Protein AF-A0A2U1QS73-F1 (afdb_monomer_lite)

Secondary structure (DSSP, 8-state):
-HHHHHHHHHHHHHHHHHTT-GGGGGGHHHHHHHHHHHHHHH-TTGGGGGGG--HHHHHHHHHHHHHHHHHHTTHHHHS-HHHHHHHHHHHHHHHHHHHIIIIIHHHHHHHHHHHHHHS---

Structure (mmCIF, N/CA/C/O backbone):
data_AF-A0A2U1QS73-F1
#
_entry.id   AF-A0A2U1QS73-F1
#
loop_
_atom_site.group_PDB
_atom_site.id
_atom_site.type_symbol
_atom_site.label_atom_id
_atom_site.label_alt_id
_atom_site.label_comp_id
_atom_site.label_asym_id
_atom_site.label_entity_id
_atom_site.label_seq_id
_atom_site.pdbx_PDB_ins_code
_atom_site.Cartn_x
_atom_site.Cartn_y
_atom_site.Cartn_z
_atom_site.occupancy
_atom_site.B_iso_or_equiv
_atom_site.auth_seq_id
_atom_site.auth_comp_id
_atom_site.auth_asym_id
_atom_site.auth_atom_id
_atom_site.pdbx_PDB_model_num
ATOM 1 N N . LEU A 1 1 ? 7.807 29.373 2.451 1.00 61.00 1 LEU A N 1
ATOM 2 C CA . LEU A 1 1 ? 9.247 29.520 2.128 1.00 61.00 1 LEU A CA 1
ATOM 3 C C . LEU A 1 1 ? 10.080 28.282 2.486 1.00 61.00 1 LEU A C 1
ATOM 5 O O . LEU A 1 1 ? 10.752 27.759 1.610 1.00 61.00 1 LEU A O 1
ATOM 9 N N . HIS A 1 2 ? 10.031 27.779 3.730 1.00 81.38 2 HIS A N 1
ATOM 10 C CA . HIS A 1 2 ? 10.887 26.658 4.167 1.00 81.38 2 HIS A CA 1
ATOM 11 C C . HIS A 1 2 ? 10.550 25.308 3.500 1.00 81.38 2 HIS A C 1
ATOM 13 O O . HIS A 1 2 ? 11.447 24.588 3.076 1.00 81.38 2 HIS A O 1
ATOM 19 N N . LYS A 1 3 ? 9.259 24.975 3.349 1.00 82.12 3 LYS A N 1
ATOM 20 C CA . LYS A 1 3 ? 8.816 23.718 2.710 1.00 82.12 3 LYS A CA 1
ATOM 21 C C . LYS A 1 3 ? 9.190 23.652 1.226 1.00 82.12 3 LYS A C 1
ATOM 23 O O . LYS A 1 3 ? 9.626 22.616 0.751 1.00 82.12 3 LYS A O 1
ATOM 28 N N . THR A 1 4 ? 9.079 24.773 0.515 1.00 85.38 4 THR A N 1
ATOM 29 C CA . THR A 1 4 ? 9.433 24.870 -0.907 1.00 85.38 4 THR A CA 1
ATOM 30 C C . THR A 1 4 ? 10.935 24.684 -1.121 1.00 85.38 4 THR A C 1
ATOM 32 O O . THR A 1 4 ? 11.333 23.934 -2.003 1.00 85.38 4 THR A O 1
ATOM 35 N N . LYS A 1 5 ? 11.773 25.294 -0.267 1.00 88.75 5 LYS A N 1
ATOM 36 C CA . LYS A 1 5 ? 13.231 25.086 -0.291 1.00 88.75 5 LYS A CA 1
ATOM 37 C C . LYS A 1 5 ? 13.605 23.624 -0.030 1.00 88.75 5 LYS A C 1
ATOM 39 O O . LYS A 1 5 ? 14.415 23.077 -0.766 1.00 88.75 5 LYS A O 1
ATOM 44 N N . LEU A 1 6 ? 12.982 22.990 0.970 1.00 88.19 6 LEU A N 1
ATOM 45 C CA . LEU A 1 6 ? 13.184 21.564 1.255 1.00 88.19 6 LEU A CA 1
ATOM 46 C C . LEU A 1 6 ? 12.769 20.682 0.075 1.00 88.19 6 LEU A C 1
ATOM 48 O O . LEU A 1 6 ? 13.515 19.789 -0.292 1.00 88.19 6 LEU A O 1
ATOM 52 N N . PHE A 1 7 ? 11.632 20.968 -0.558 1.00 90.69 7 PHE A N 1
ATOM 53 C CA . PHE A 1 7 ? 11.160 20.217 -1.720 1.00 90.69 7 PHE A CA 1
ATOM 54 C C . PHE A 1 7 ? 12.156 20.255 -2.887 1.00 90.69 7 PHE A C 1
ATOM 56 O O . PHE A 1 7 ? 12.540 19.206 -3.400 1.00 90.69 7 PHE A O 1
ATOM 63 N N . PHE A 1 8 ? 12.627 21.447 -3.268 1.00 91.25 8 PHE A N 1
ATOM 64 C CA . PHE A 1 8 ? 13.619 21.590 -4.338 1.00 91.25 8 PHE A CA 1
ATOM 65 C C . PHE A 1 8 ? 14.967 20.952 -3.977 1.00 91.25 8 PHE A C 1
ATOM 67 O O . PHE A 1 8 ? 15.575 20.308 -4.828 1.00 91.25 8 PHE A O 1
ATOM 74 N N . LEU A 1 9 ? 15.408 21.068 -2.720 1.00 90.75 9 LEU A N 1
ATOM 75 C CA . LEU A 1 9 ? 16.617 20.396 -2.236 1.00 90.75 9 LEU A CA 1
ATOM 76 C C . LEU A 1 9 ? 16.489 18.869 -2.331 1.00 90.75 9 LEU A C 1
ATOM 78 O O . LEU A 1 9 ? 17.407 18.205 -2.804 1.00 90.75 9 LEU A O 1
ATOM 82 N N . SER A 1 10 ? 15.348 18.309 -1.926 1.00 88.38 10 SER A N 1
ATOM 83 C CA . SER A 1 10 ? 15.091 16.872 -2.021 1.00 88.38 10 SER A CA 1
ATOM 84 C C . SER A 1 10 ? 15.039 16.385 -3.469 1.00 88.38 10 SER A C 1
ATOM 86 O O . SER A 1 10 ? 15.578 15.322 -3.758 1.00 88.38 10 SER A O 1
ATOM 88 N N . ILE A 1 11 ? 14.464 17.164 -4.394 1.00 90.81 11 ILE A N 1
ATOM 89 C CA . ILE A 1 11 ? 14.496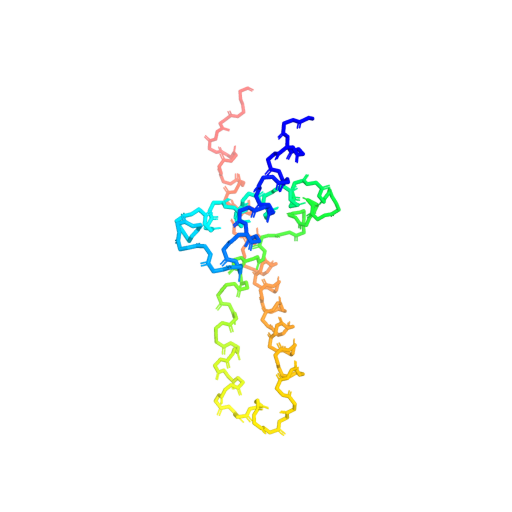 16.848 -5.833 1.00 90.81 11 ILE A CA 1
ATOM 90 C C . ILE A 1 11 ? 15.933 16.844 -6.359 1.00 90.81 11 ILE A C 1
ATOM 92 O O . ILE A 1 11 ? 16.309 15.927 -7.084 1.00 90.81 11 ILE A O 1
ATOM 96 N N . LEU A 1 12 ? 16.743 17.836 -5.980 1.00 89.62 12 LEU A N 1
ATOM 97 C CA . LEU A 1 12 ? 18.137 17.939 -6.412 1.00 89.62 12 LEU A CA 1
ATOM 98 C C . LEU A 1 12 ? 18.964 16.747 -5.913 1.00 89.62 12 LEU A C 1
ATOM 100 O O . LEU A 1 12 ? 19.691 16.143 -6.696 1.00 89.62 12 LEU A O 1
ATOM 104 N N . LEU A 1 13 ? 18.808 16.360 -4.643 1.00 87.75 13 LEU A N 1
ATOM 105 C CA . LEU A 1 13 ? 19.470 15.181 -4.072 1.00 87.75 13 LEU A CA 1
ATOM 106 C C . LEU A 1 13 ? 19.039 13.879 -4.765 1.00 87.75 13 LEU A C 1
ATOM 108 O O . LEU A 1 13 ? 19.880 13.023 -5.036 1.00 87.75 13 LEU A O 1
ATOM 112 N N . LEU A 1 14 ? 17.749 13.745 -5.093 1.00 88.31 14 LEU A N 1
ATOM 113 C CA . LEU A 1 14 ? 17.232 12.593 -5.833 1.00 88.31 14 LEU A CA 1
ATOM 114 C C . LEU A 1 14 ? 17.808 12.544 -7.258 1.00 88.31 14 LEU A C 1
ATOM 116 O O . LEU A 1 14 ? 18.248 11.492 -7.708 1.00 88.31 14 LEU A O 1
ATOM 120 N N . ALA A 1 15 ? 17.855 13.682 -7.955 1.00 87.31 15 ALA A N 1
ATOM 121 C CA . ALA A 1 15 ? 18.447 13.781 -9.286 1.00 87.31 15 ALA A CA 1
ATOM 122 C C . ALA A 1 15 ? 19.947 13.445 -9.260 1.00 87.31 15 ALA A C 1
ATOM 124 O O . ALA A 1 15 ? 20.403 12.643 -10.069 1.00 87.31 15 ALA A O 1
ATOM 125 N N . ALA A 1 16 ? 20.703 13.978 -8.294 1.00 86.56 16 ALA A N 1
ATOM 126 C CA . ALA A 1 16 ? 22.130 13.688 -8.130 1.00 86.56 16 ALA A CA 1
ATOM 127 C C . ALA A 1 16 ? 22.409 12.189 -7.917 1.00 86.56 16 ALA A C 1
ATOM 129 O O . ALA A 1 16 ? 23.382 11.665 -8.458 1.00 86.56 16 ALA A O 1
ATOM 130 N N . TYR A 1 17 ? 21.535 11.486 -7.188 1.00 86.44 17 TYR A N 1
ATOM 131 C CA . TYR A 1 17 ? 21.595 10.028 -7.067 1.00 86.44 17 TYR A CA 1
ATOM 132 C C . TYR A 1 17 ? 21.442 9.328 -8.430 1.00 86.44 17 TYR A C 1
ATOM 134 O O . TYR A 1 17 ? 22.261 8.475 -8.771 1.00 86.44 17 TYR A O 1
ATOM 142 N N . TYR A 1 18 ? 20.454 9.719 -9.243 1.00 85.81 18 TYR A N 1
ATOM 143 C CA . TYR A 1 18 ? 20.239 9.127 -10.572 1.00 85.81 18 TYR A CA 1
ATOM 144 C C . TYR A 1 18 ? 21.352 9.454 -11.582 1.00 85.81 18 TYR A C 1
ATOM 146 O O . TYR A 1 18 ? 21.645 8.627 -12.440 1.00 85.81 18 TYR A O 1
ATOM 154 N N . PHE A 1 19 ? 22.030 10.599 -11.447 1.00 87.62 19 PHE A N 1
ATOM 155 C CA . PHE A 1 19 ? 23.228 10.951 -12.228 1.00 87.62 19 PHE A CA 1
ATOM 156 C C . PHE A 1 19 ? 24.529 10.321 -11.684 1.00 87.62 19 PHE A C 1
ATOM 158 O O . PHE A 1 19 ? 25.625 10.777 -11.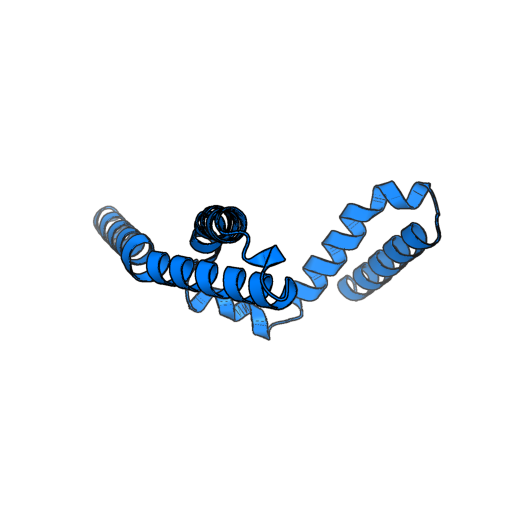999 1.00 87.62 19 PHE A O 1
ATOM 165 N N . SER A 1 20 ? 24.417 9.251 -10.888 1.00 79.19 20 SER A N 1
ATOM 166 C CA . SER A 1 20 ? 25.533 8.421 -10.411 1.00 79.19 20 SER A CA 1
ATOM 167 C C . SER A 1 20 ? 26.548 9.134 -9.509 1.00 79.19 20 SER A C 1
ATOM 169 O O . SER A 1 20 ? 27.713 8.745 -9.481 1.00 79.19 20 SER A O 1
ATOM 171 N N . VAL A 1 21 ? 26.127 10.133 -8.722 1.00 79.19 21 VAL A N 1
ATOM 172 C CA . VAL A 1 21 ? 26.968 10.710 -7.656 1.00 79.19 21 VAL A CA 1
ATOM 173 C C . VAL A 1 21 ? 26.971 9.755 -6.449 1.00 79.19 21 VAL A C 1
ATOM 175 O O . VAL A 1 21 ? 25.955 9.663 -5.753 1.00 79.19 21 VAL A O 1
ATOM 178 N N . PRO A 1 22 ? 28.074 9.043 -6.141 1.00 71.25 22 PRO A N 1
ATOM 179 C CA . PRO A 1 22 ? 28.055 7.945 -5.165 1.00 71.25 22 PRO A CA 1
ATOM 180 C C . PRO A 1 22 ? 27.673 8.388 -3.745 1.00 71.25 22 PRO A C 1
ATOM 182 O O . PRO A 1 22 ? 26.992 7.667 -3.018 1.00 71.25 22 PRO A O 1
ATOM 185 N N . GLN A 1 23 ? 28.053 9.607 -3.354 1.00 75.12 23 GLN A N 1
ATOM 186 C CA . GLN A 1 23 ? 27.773 10.171 -2.031 1.00 75.12 23 GLN A CA 1
ATOM 187 C C . GLN A 1 23 ? 26.292 10.546 -1.843 1.00 75.12 23 GLN A C 1
ATOM 189 O O . GLN A 1 23 ? 25.828 10.678 -0.710 1.00 75.12 23 GLN A O 1
ATOM 194 N N . ALA A 1 24 ? 25.525 10.688 -2.932 1.00 73.94 24 ALA A N 1
ATOM 195 C CA . ALA A 1 24 ? 24.102 11.021 -2.876 1.00 73.94 24 ALA A CA 1
ATOM 196 C C . ALA A 1 24 ? 23.228 9.835 -2.424 1.00 73.94 24 ALA A C 1
ATOM 198 O O . ALA A 1 24 ? 22.126 10.049 -1.918 1.00 73.94 24 ALA A O 1
ATOM 199 N N . GLY A 1 25 ? 23.724 8.594 -2.530 1.00 78.38 25 GLY A N 1
ATOM 200 C CA . GLY A 1 25 ? 22.992 7.395 -2.103 1.00 78.38 25 GLY A CA 1
ATOM 201 C C . GLY A 1 25 ? 22.649 7.380 -0.610 1.00 78.38 25 GLY A C 1
ATOM 202 O O . GLY A 1 25 ? 21.581 6.904 -0.232 1.00 78.38 25 GLY A O 1
ATOM 203 N N . LEU A 1 26 ? 23.492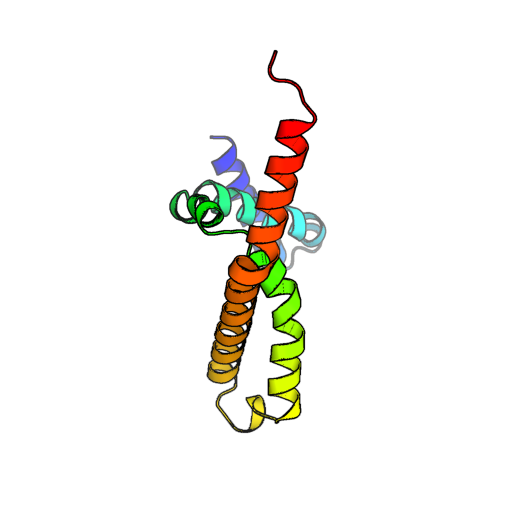 7.981 0.238 1.00 86.94 26 LEU A N 1
ATOM 204 C CA . LEU A 1 26 ? 23.237 8.093 1.679 1.00 86.94 26 LEU A CA 1
ATOM 205 C C . LEU A 1 26 ? 22.007 8.965 1.980 1.00 86.94 26 LEU A C 1
ATOM 207 O O . LEU A 1 26 ? 21.257 8.692 2.915 1.00 86.94 26 LEU A O 1
ATOM 211 N N . PHE A 1 27 ? 21.770 9.992 1.162 1.00 87.56 27 PHE A N 1
ATOM 212 C CA . PHE A 1 27 ? 20.658 10.927 1.334 1.00 87.56 27 PHE A CA 1
ATOM 213 C C . PHE A 1 27 ? 19.385 10.504 0.597 1.00 87.56 27 PHE A C 1
ATOM 215 O O . PHE A 1 27 ? 18.345 11.138 0.780 1.00 87.56 27 PHE A O 1
ATOM 222 N N . TYR A 1 28 ? 19.433 9.435 -0.200 1.00 86.88 28 TYR A N 1
ATOM 223 C CA . TYR A 1 28 ? 18.305 8.981 -1.011 1.00 86.88 28 TYR A CA 1
ATOM 224 C C . TYR A 1 28 ? 17.021 8.726 -0.192 1.00 86.88 28 TYR A C 1
ATOM 226 O O . TYR A 1 28 ? 15.989 9.307 -0.544 1.00 86.88 28 TYR A O 1
ATOM 234 N N . PRO A 1 29 ? 17.038 7.967 0.929 1.00 90.38 29 PRO A N 1
ATOM 235 C CA . PRO A 1 29 ? 15.819 7.718 1.704 1.00 90.38 29 PRO A CA 1
ATOM 236 C C . PRO A 1 29 ? 15.218 9.004 2.283 1.00 90.38 29 PRO A C 1
ATOM 238 O O . PRO A 1 29 ? 14.001 9.192 2.265 1.00 90.38 29 PRO A O 1
ATOM 241 N N . ALA A 1 30 ? 16.072 9.918 2.754 1.00 91.50 30 ALA A N 1
ATOM 242 C CA . ALA A 1 30 ? 15.648 11.191 3.328 1.00 91.50 30 ALA A CA 1
ATOM 243 C C . ALA A 1 30 ? 15.066 12.132 2.262 1.00 91.50 30 ALA A C 1
ATOM 245 O O . ALA A 1 30 ? 14.030 12.762 2.490 1.00 91.50 30 ALA A O 1
ATOM 246 N N . ALA A 1 31 ? 15.695 12.203 1.085 1.00 90.88 31 ALA A N 1
ATOM 247 C CA . ALA A 1 31 ? 15.213 12.985 -0.047 1.00 90.88 31 ALA A CA 1
ATOM 248 C C . ALA A 1 31 ? 13.848 12.475 -0.526 1.00 90.88 31 ALA A C 1
ATOM 250 O O . ALA A 1 31 ? 12.891 13.247 -0.601 1.00 90.88 31 ALA A O 1
ATOM 251 N N . PHE A 1 32 ? 13.727 11.167 -0.764 1.00 91.44 32 PHE A N 1
ATOM 252 C CA . PHE A 1 32 ? 12.476 10.559 -1.205 1.00 91.44 32 PHE A CA 1
ATOM 253 C C . PHE A 1 32 ? 11.357 10.724 -0.166 1.00 91.44 32 PHE A C 1
ATOM 255 O O . PHE A 1 32 ? 10.276 11.209 -0.497 1.00 91.44 32 PHE A O 1
ATOM 262 N N . GLY A 1 33 ? 11.627 10.419 1.108 1.00 92.69 33 GLY A N 1
ATOM 263 C CA . GLY A 1 33 ? 10.651 10.576 2.188 1.00 92.69 33 GLY A CA 1
ATOM 264 C C . GLY A 1 33 ? 10.169 12.020 2.353 1.00 92.69 33 GLY A C 1
ATOM 265 O O . GLY A 1 33 ? 8.974 12.261 2.521 1.00 92.69 33 GLY A O 1
ATOM 266 N N . THR A 1 34 ? 11.071 12.997 2.222 1.00 92.06 34 THR A N 1
ATOM 267 C CA . THR A 1 34 ? 10.715 14.423 2.294 1.00 92.06 34 THR A CA 1
ATOM 268 C C . THR A 1 34 ? 9.783 14.827 1.152 1.00 92.06 34 THR A C 1
ATOM 270 O O . THR A 1 34 ? 8.794 15.520 1.394 1.00 92.06 34 THR A O 1
ATOM 273 N N . ILE A 1 35 ? 10.042 14.363 -0.077 1.00 91.94 35 ILE A N 1
ATOM 274 C CA . ILE A 1 35 ? 9.147 14.587 -1.223 1.00 91.94 35 ILE A CA 1
ATOM 275 C C . ILE A 1 35 ? 7.769 13.989 -0.933 1.00 91.94 35 ILE A C 1
ATOM 277 O O . ILE A 1 35 ? 6.770 14.698 -1.051 1.00 91.94 35 ILE A O 1
ATOM 281 N N . VAL A 1 36 ? 7.713 12.725 -0.501 1.00 91.44 36 VAL A N 1
ATOM 282 C CA . VAL A 1 36 ? 6.455 12.023 -0.200 1.00 91.44 36 VAL A CA 1
ATOM 283 C C . VAL A 1 36 ? 5.639 12.774 0.852 1.00 91.44 36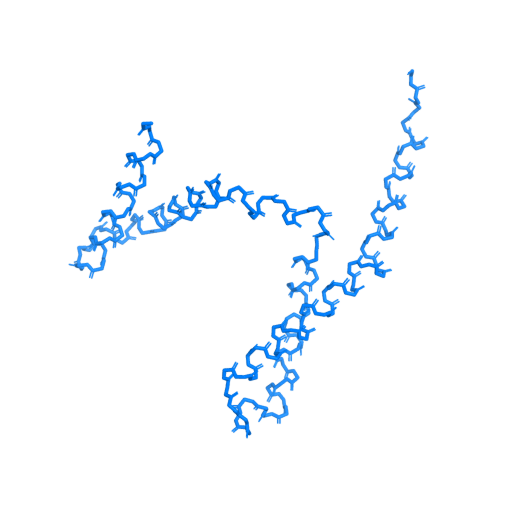 VAL A C 1
ATOM 285 O O . VAL A 1 36 ? 4.463 13.047 0.623 1.00 91.44 36 VAL A O 1
ATOM 288 N N . ILE A 1 37 ? 6.254 13.178 1.968 1.00 90.12 37 ILE A N 1
ATOM 289 C CA . ILE A 1 37 ? 5.583 13.928 3.040 1.00 90.12 37 ILE A CA 1
ATOM 290 C C . ILE A 1 37 ? 5.082 15.278 2.518 1.00 90.12 37 ILE A C 1
ATOM 292 O O . ILE A 1 37 ? 3.915 15.623 2.700 1.00 90.12 37 ILE A O 1
ATOM 296 N N . ILE A 1 38 ? 5.934 16.059 1.845 1.00 90.06 38 ILE A N 1
ATOM 297 C CA . ILE A 1 38 ? 5.538 17.378 1.336 1.00 90.06 38 ILE A CA 1
ATOM 298 C C . ILE A 1 38 ? 4.372 17.247 0.354 1.00 90.06 38 ILE A C 1
ATOM 300 O O . ILE A 1 38 ? 3.422 18.024 0.445 1.00 90.06 38 ILE A O 1
ATOM 304 N N . VAL A 1 39 ? 4.409 16.278 -0.559 1.00 88.06 39 VAL A N 1
ATOM 305 C CA . VAL A 1 39 ? 3.317 16.039 -1.509 1.00 88.06 39 VAL A CA 1
ATOM 306 C C . VAL A 1 39 ? 2.047 15.619 -0.765 1.00 88.06 39 VAL A C 1
ATOM 308 O O . VAL A 1 39 ? 1.016 16.269 -0.934 1.00 88.06 39 VAL A O 1
ATOM 311 N N . ALA A 1 40 ? 2.123 14.622 0.122 1.00 85.00 40 ALA A N 1
ATOM 312 C CA . ALA A 1 40 ? 0.973 14.109 0.866 1.00 85.00 40 ALA A CA 1
ATOM 313 C C . ALA A 1 40 ? 0.233 15.211 1.647 1.00 85.00 40 ALA A C 1
ATOM 315 O O . ALA A 1 40 ? -0.984 15.336 1.539 1.00 85.00 40 ALA A O 1
ATOM 316 N N . TYR A 1 41 ? 0.958 16.075 2.366 1.00 83.38 41 TYR A N 1
ATOM 317 C CA . TYR A 1 41 ? 0.344 17.138 3.174 1.00 83.38 41 TYR A CA 1
ATOM 318 C C . TYR A 1 41 ? -0.122 18.364 2.373 1.00 83.38 41 TYR A C 1
ATOM 320 O O . TYR A 1 41 ? -0.901 19.166 2.894 1.00 83.38 41 TYR A O 1
ATOM 328 N N . ASN A 1 42 ? 0.335 18.545 1.130 1.00 86.00 42 ASN A N 1
ATOM 329 C CA . ASN A 1 42 ? -0.166 19.614 0.258 1.00 86.00 42 ASN A CA 1
ATOM 330 C C . ASN A 1 42 ? -1.405 19.182 -0.545 1.00 86.00 42 ASN A C 1
ATOM 332 O O . ASN A 1 42 ? -2.223 20.029 -0.909 1.00 86.00 42 ASN A O 1
ATOM 336 N N . PHE A 1 43 ? -1.603 17.879 -0.761 1.00 82.06 43 PHE A N 1
ATOM 337 C CA . PHE A 1 43 ? -2.791 17.333 -1.418 1.00 82.06 43 PHE A CA 1
ATOM 338 C C . PHE A 1 43 ? -3.967 17.169 -0.440 1.00 82.06 43 PHE A C 1
ATOM 340 O O . PHE A 1 43 ? -4.350 16.068 -0.047 1.00 82.06 43 PHE A O 1
ATOM 347 N N . LYS A 1 44 ? -4.613 18.291 -0.089 1.00 74.50 44 LYS A N 1
ATOM 348 C CA . LYS A 1 44 ? -5.762 18.326 0.843 1.00 74.50 44 LYS A CA 1
ATOM 349 C C . LYS A 1 44 ? -6.939 17.423 0.445 1.00 74.50 44 LYS A C 1
ATOM 351 O O . LYS A 1 44 ? -7.715 17.036 1.312 1.00 74.50 44 LYS A O 1
ATOM 356 N N . TRP A 1 45 ? -7.080 17.087 -0.839 1.00 70.62 45 TRP A N 1
ATOM 357 C CA . TRP A 1 45 ? -8.169 16.241 -1.338 1.00 70.62 45 TRP A CA 1
ATOM 358 C C . TRP A 1 45 ? -8.141 14.822 -0.743 1.00 70.62 45 TRP A C 1
ATOM 360 O O . TRP A 1 45 ? -9.191 14.284 -0.396 1.00 70.62 45 TRP A O 1
ATOM 370 N N . PHE A 1 46 ? -6.947 14.257 -0.523 1.00 66.94 46 PHE A N 1
ATOM 371 C CA . PHE A 1 46 ? -6.782 12.911 0.039 1.00 66.94 46 PHE A CA 1
ATOM 372 C C . PHE A 1 46 ? -6.823 12.866 1.572 1.00 66.94 46 PHE A C 1
ATOM 374 O O . PHE A 1 46 ? -7.067 11.804 2.138 1.00 66.94 46 PHE A O 1
ATOM 381 N N . ASN A 1 47 ? -6.684 14.000 2.268 1.00 67.62 47 ASN A N 1
ATOM 382 C CA . ASN A 1 47 ? -6.733 14.024 3.738 1.00 67.62 47 ASN A CA 1
ATOM 383 C C . ASN A 1 47 ? -8.086 13.585 4.317 1.00 67.62 47 ASN A C 1
ATOM 385 O O . ASN A 1 47 ? -8.162 13.189 5.476 1.00 67.62 47 ASN A O 1
ATOM 389 N N . ASN A 1 48 ? -9.153 13.618 3.519 1.00 68.94 48 ASN A N 1
ATOM 390 C CA . ASN A 1 48 ? -10.481 13.200 3.956 1.00 68.94 48 ASN A CA 1
ATOM 391 C C . ASN A 1 48 ? -10.733 11.693 3.814 1.00 68.94 48 ASN A C 1
ATOM 393 O O . ASN A 1 48 ? -11.828 11.252 4.150 1.00 68.94 48 ASN A O 1
ATOM 397 N N . PHE A 1 49 ? -9.780 10.891 3.324 1.00 68.31 49 PHE A N 1
ATOM 398 C CA . PHE A 1 49 ? -10.006 9.453 3.120 1.00 68.31 49 PHE A CA 1
ATOM 399 C C . PHE A 1 49 ? -10.228 8.691 4.436 1.00 68.31 49 PHE A C 1
ATOM 401 O O . PHE A 1 49 ? -11.046 7.775 4.482 1.00 68.31 49 PHE A O 1
ATOM 408 N N . GLY A 1 50 ? -9.602 9.142 5.530 1.00 66.50 50 GLY A N 1
ATOM 409 C CA . GLY A 1 50 ? -9.758 8.541 6.860 1.00 66.50 50 GLY A CA 1
ATOM 410 C C . GLY A 1 50 ? -11.180 8.609 7.433 1.00 66.50 50 GLY A C 1
ATOM 411 O O . GLY A 1 50 ? -11.497 7.878 8.366 1.00 66.50 50 GLY A O 1
ATOM 412 N N . LYS A 1 51 ? -12.077 9.431 6.865 1.00 69.88 51 LYS A N 1
ATOM 413 C CA . LYS A 1 51 ? -13.478 9.509 7.316 1.00 69.88 51 LYS A CA 1
ATOM 414 C C . LYS A 1 51 ? -14.307 8.273 6.948 1.00 69.88 51 LYS A C 1
ATOM 416 O O . LYS A 1 51 ? -15.363 8.059 7.536 1.00 69.88 51 LYS A O 1
ATOM 421 N N . TYR A 1 52 ? -13.863 7.490 5.962 1.00 69.62 52 TYR A N 1
ATOM 422 C CA . TYR A 1 52 ? -14.610 6.336 5.454 1.00 69.62 52 TYR A CA 1
ATOM 423 C C . TYR A 1 52 ? -14.280 5.024 6.181 1.00 69.62 52 TYR A C 1
ATOM 425 O O . TYR A 1 52 ? -15.036 4.060 6.059 1.00 69.62 52 TYR A O 1
ATOM 433 N N . GLY A 1 53 ? -13.215 5.004 6.986 1.00 71.62 53 GLY A N 1
ATOM 434 C CA . GLY A 1 53 ? -12.808 3.852 7.787 1.00 71.62 53 GLY A CA 1
ATOM 435 C C . GLY A 1 53 ? -11.332 3.507 7.642 1.00 71.62 53 GLY A C 1
ATOM 436 O O . GLY A 1 53 ? -10.689 3.922 6.680 1.00 71.62 53 GLY A O 1
ATOM 437 N N . ASP A 1 54 ? -10.813 2.720 8.584 1.00 82.12 54 ASP A N 1
ATOM 438 C CA . ASP A 1 54 ? -9.431 2.232 8.574 1.00 82.12 54 ASP A CA 1
ATOM 439 C C . ASP A 1 54 ? -9.340 0.828 7.959 1.00 82.12 54 ASP A C 1
ATOM 441 O O . ASP A 1 54 ? -8.837 -0.126 8.540 1.00 82.12 54 ASP A O 1
ATOM 445 N N . PHE A 1 55 ? -9.849 0.686 6.735 1.00 86.00 55 PHE A N 1
ATOM 446 C CA . PHE A 1 55 ? -9.750 -0.577 5.995 1.00 86.00 55 PHE A CA 1
ATOM 447 C C . PHE A 1 55 ? -8.325 -0.847 5.477 1.00 86.00 55 PHE A C 1
ATOM 449 O O . PHE A 1 55 ? -8.084 -1.883 4.859 1.00 86.00 55 PHE A O 1
ATOM 456 N N . THR A 1 56 ? -7.369 0.066 5.703 1.00 87.56 56 THR A N 1
ATOM 457 C CA . THR A 1 56 ? -5.969 -0.117 5.288 1.00 87.56 56 THR A CA 1
ATOM 458 C C . THR A 1 56 ? -5.337 -1.317 5.986 1.00 87.56 56 THR A C 1
ATOM 460 O O . THR A 1 56 ? -4.598 -2.079 5.360 1.00 87.56 56 THR A O 1
ATOM 463 N N . TYR A 1 57 ? -5.724 -1.549 7.242 1.00 87.69 57 TYR A N 1
ATOM 464 C CA . TYR A 1 57 ? -5.344 -2.736 7.992 1.00 87.69 57 TYR A CA 1
ATOM 465 C C . TYR A 1 57 ? -5.927 -4.016 7.382 1.00 87.69 57 TYR A C 1
ATOM 467 O O . TYR A 1 57 ? -5.198 -4.974 7.121 1.00 87.69 57 TYR A O 1
ATOM 475 N N . GLY A 1 58 ? -7.222 -4.009 7.052 1.00 92.44 58 GLY A N 1
ATOM 476 C CA . GLY A 1 58 ? -7.855 -5.111 6.329 1.00 92.44 58 GLY A CA 1
ATOM 477 C C . GLY A 1 58 ? -7.136 -5.415 5.010 1.00 92.44 58 GLY A C 1
ATOM 478 O O . GLY A 1 58 ? -6.835 -6.570 4.719 1.00 92.44 58 GLY A O 1
ATOM 479 N N . LEU A 1 59 ? -6.773 -4.392 4.233 1.00 94.25 59 LEU A N 1
ATOM 480 C CA . LEU A 1 59 ? -6.068 -4.573 2.961 1.00 94.25 59 LEU A CA 1
ATOM 481 C C . LEU A 1 59 ? -4.703 -5.244 3.162 1.00 94.25 59 LEU A C 1
ATOM 483 O O . LEU A 1 59 ? -4.342 -6.142 2.399 1.00 94.25 59 LEU A O 1
ATOM 487 N N . TYR A 1 60 ? -3.979 -4.872 4.219 1.00 93.62 60 TYR A N 1
ATOM 488 C CA . TYR A 1 60 ? -2.736 -5.534 4.604 1.00 93.62 60 TYR A CA 1
ATOM 489 C C . TYR A 1 60 ? -2.940 -7.024 4.922 1.00 93.62 60 TYR A C 1
ATOM 491 O O . TYR A 1 60 ? -2.117 -7.842 4.525 1.00 93.62 60 TYR A O 1
ATOM 499 N N . ILE A 1 61 ? -4.048 -7.417 5.548 1.00 94.56 61 ILE A N 1
ATOM 500 C CA . ILE A 1 61 ? -4.331 -8.835 5.814 1.00 94.56 61 ILE A CA 1
ATOM 501 C C . ILE A 1 61 ? -4.735 -9.577 4.533 1.00 94.56 61 ILE A C 1
ATOM 503 O O . ILE A 1 61 ? -4.191 -10.639 4.235 1.00 94.56 61 ILE A O 1
ATOM 507 N N . TYR A 1 62 ? -5.685 -9.036 3.766 1.00 96.69 62 TYR A N 1
ATOM 508 C CA . TYR A 1 62 ? -6.317 -9.773 2.666 1.00 96.69 62 TYR A CA 1
ATOM 509 C C . TYR A 1 62 ? -5.517 -9.770 1.361 1.00 96.69 62 TYR A C 1
ATOM 511 O O . TYR A 1 62 ? -5.716 -10.676 0.552 1.00 96.69 62 TYR A O 1
ATOM 519 N N . HIS A 1 63 ? -4.602 -8.819 1.129 1.00 96.81 63 HIS A N 1
ATOM 520 C CA . HIS A 1 63 ? -3.845 -8.794 -0.131 1.00 96.81 63 HIS A CA 1
ATOM 521 C C . HIS A 1 63 ? -3.047 -10.088 -0.350 1.00 96.81 63 HIS A C 1
ATOM 523 O O . HIS A 1 63 ? -3.084 -10.649 -1.443 1.00 96.81 63 HIS A O 1
ATOM 529 N N . PHE A 1 64 ? -2.375 -10.596 0.687 1.00 97.50 64 PHE A N 1
ATOM 530 C CA . PHE A 1 64 ? -1.522 -11.775 0.577 1.00 97.50 64 PHE A CA 1
ATOM 531 C C . PHE A 1 64 ? -2.293 -13.042 0.167 1.00 97.50 64 PHE A C 1
ATOM 533 O O . PHE A 1 64 ? -1.970 -13.597 -0.884 1.00 97.50 64 PHE A O 1
ATOM 540 N N . PRO A 1 65 ? -3.326 -13.506 0.902 1.00 97.88 65 PRO A N 1
ATOM 541 C CA . PRO A 1 65 ? -4.063 -14.707 0.513 1.00 97.88 65 PRO A CA 1
ATOM 542 C C . PRO A 1 65 ? -4.749 -14.563 -0.853 1.00 97.88 65 PRO A C 1
ATOM 544 O O . PRO A 1 65 ? -4.790 -15.530 -1.610 1.00 97.88 65 PRO A O 1
ATOM 547 N N . VAL A 1 66 ? -5.229 -13.368 -1.218 1.00 98.06 66 VAL A N 1
ATOM 548 C CA . VAL A 1 66 ? -5.822 -13.124 -2.545 1.00 98.06 66 VAL A CA 1
ATOM 549 C C . VAL A 1 66 ? -4.779 -13.287 -3.654 1.00 98.06 66 VAL A C 1
ATOM 551 O O . VAL A 1 66 ? -5.037 -13.989 -4.632 1.00 98.06 66 VAL A O 1
ATOM 554 N N . ILE A 1 67 ? -3.581 -12.714 -3.493 1.00 97.94 67 ILE A N 1
ATOM 555 C CA . ILE A 1 67 ? -2.470 -12.909 -4.439 1.00 97.94 67 ILE A CA 1
ATOM 556 C C . ILE A 1 67 ? -2.120 -14.395 -4.555 1.00 97.94 67 ILE A C 1
ATOM 558 O O . ILE A 1 67 ? -1.964 -14.901 -5.667 1.00 97.94 67 ILE A O 1
ATOM 562 N N . GLN A 1 68 ? -2.025 -15.103 -3.424 1.00 98.12 68 GLN A N 1
ATOM 563 C CA . GLN A 1 68 ? -1.685 -16.526 -3.412 1.00 98.12 68 GLN A CA 1
ATOM 564 C C . GLN A 1 68 ? -2.729 -17.376 -4.139 1.00 98.12 68 GLN A C 1
ATOM 566 O O . GLN A 1 68 ? -2.356 -18.271 -4.889 1.00 98.12 68 GLN A O 1
ATOM 571 N N . LEU A 1 69 ? -4.023 -17.070 -4.007 1.00 98.12 69 LEU A N 1
ATOM 572 C CA . LEU A 1 69 ? -5.069 -17.748 -4.777 1.00 98.12 69 LEU A CA 1
ATOM 573 C C . LEU A 1 69 ? -4.901 -17.512 -6.282 1.00 98.12 69 LEU A C 1
ATOM 575 O O . LEU A 1 69 ? -4.929 -18.462 -7.063 1.00 98.12 69 LEU A O 1
ATOM 579 N N . PHE A 1 70 ? -4.666 -16.269 -6.706 1.00 98.19 70 PHE A N 1
ATOM 580 C CA . PHE A 1 70 ? -4.454 -15.961 -8.124 1.00 98.19 70 PHE A CA 1
ATOM 581 C C . PHE A 1 70 ? -3.218 -16.671 -8.686 1.00 98.19 70 PHE A C 1
ATOM 583 O O . PHE A 1 70 ? -3.254 -17.179 -9.810 1.00 98.19 70 PHE A O 1
ATOM 590 N N . ARG A 1 71 ? -2.148 -16.757 -7.888 1.00 97.75 71 ARG A N 1
ATOM 591 C CA . ARG A 1 71 ? -0.936 -17.503 -8.225 1.00 97.75 71 ARG A CA 1
ATOM 592 C C . ARG A 1 71 ? -1.198 -19.007 -8.313 1.00 97.75 71 ARG A C 1
ATOM 594 O O . ARG A 1 71 ? -0.817 -19.617 -9.303 1.00 97.75 71 ARG A O 1
ATOM 601 N N . GLN A 1 72 ? -1.879 -19.587 -7.327 1.00 98.19 72 GLN A N 1
ATOM 602 C CA . GLN A 1 72 ? -2.199 -21.016 -7.260 1.00 98.19 72 GLN A CA 1
ATOM 603 C C . GLN A 1 72 ? -2.978 -21.494 -8.494 1.00 98.19 72 GLN A C 1
ATOM 605 O O . GLN A 1 72 ? -2.740 -22.589 -8.999 1.00 98.19 72 GLN A O 1
ATOM 610 N N . TYR A 1 73 ? -3.892 -20.669 -9.009 1.00 97.56 73 TYR A N 1
ATOM 611 C CA . TYR A 1 73 ? -4.675 -20.989 -10.207 1.00 97.56 73 TYR A CA 1
ATOM 612 C C . TYR A 1 73 ? -3.997 -20.591 -11.528 1.00 97.56 73 TYR A C 1
ATOM 614 O O . TYR A 1 73 ? -4.586 -20.788 -12.603 1.00 97.56 73 TYR A O 1
ATOM 622 N N . ASN A 1 74 ? -2.759 -20.086 -11.462 1.00 97.44 74 ASN A N 1
ATOM 623 C CA . ASN A 1 74 ? -1.974 -19.569 -12.583 1.00 97.44 74 ASN A CA 1
ATOM 624 C C . ASN A 1 74 ? -2.738 -18.504 -13.390 1.00 97.44 74 ASN A C 1
ATOM 626 O O . ASN A 1 74 ? -2.754 -18.520 -14.622 1.00 97.44 74 ASN A O 1
ATOM 630 N N . LEU A 1 75 ? -3.475 -17.622 -12.701 1.00 97.62 75 LEU A N 1
ATOM 631 C CA . LEU A 1 75 ? -4.302 -16.610 -13.366 1.00 97.62 75 LEU A CA 1
ATOM 632 C C . LEU A 1 75 ? -3.442 -15.559 -14.072 1.00 97.62 75 LEU A C 1
ATOM 634 O O . LEU A 1 75 ? -3.822 -15.090 -15.141 1.00 97.62 75 LEU A O 1
ATOM 638 N N . PHE A 1 76 ? -2.273 -15.236 -13.515 1.00 97.31 76 PHE A N 1
ATOM 639 C CA . PHE A 1 76 ? -1.330 -14.291 -14.115 1.00 97.31 76 PHE A CA 1
ATOM 640 C C . PHE A 1 76 ? -0.712 -14.806 -15.420 1.00 97.31 76 PHE A C 1
ATOM 642 O O . PHE A 1 76 ? -0.356 -14.004 -16.271 1.00 97.31 76 PHE A O 1
ATOM 649 N N . GLU A 1 77 ? -0.586 -16.122 -15.584 1.00 96.94 77 GLU A N 1
ATOM 650 C CA . GLU A 1 77 ? -0.071 -16.763 -16.795 1.00 96.94 77 GLU A CA 1
ATOM 651 C C . GLU A 1 77 ? -1.160 -16.966 -17.847 1.00 96.94 77 GLU A C 1
ATOM 653 O O . GLU A 1 77 ? -0.899 -16.855 -19.042 1.00 96.94 77 GLU A O 1
ATOM 658 N N . LYS A 1 78 ? -2.380 -17.297 -17.409 1.00 97.25 78 LYS A N 1
ATOM 659 C CA . LYS A 1 78 ? -3.514 -17.572 -18.305 1.00 97.25 78 LYS A CA 1
ATOM 660 C C . LYS A 1 78 ? -4.106 -16.308 -18.920 1.00 97.25 78 LYS A C 1
ATOM 662 O O . LYS A 1 78 ? -4.647 -16.364 -20.021 1.00 97.25 78 LYS A O 1
ATOM 667 N N . TYR A 1 79 ? -4.045 -15.192 -18.202 1.00 96.75 79 TYR A N 1
ATOM 668 C CA . TYR A 1 79 ? -4.647 -13.922 -18.597 1.00 96.75 79 TYR A CA 1
ATOM 669 C C . TYR A 1 79 ? -3.610 -12.802 -18.593 1.00 96.75 79 TYR A C 1
ATOM 671 O O . TYR A 1 79 ? -2.474 -12.986 -18.174 1.00 96.75 79 TYR A O 1
ATOM 679 N N . ASN A 1 80 ? -4.002 -11.607 -19.043 1.00 97.12 80 ASN A N 1
ATOM 680 C CA . ASN A 1 80 ? -3.117 -10.448 -18.994 1.00 97.12 80 ASN A CA 1
ATOM 681 C C . ASN A 1 80 ? -2.697 -10.151 -17.531 1.00 97.12 80 ASN A C 1
ATOM 683 O O . ASN A 1 80 ? -3.574 -9.859 -16.707 1.00 97.12 80 ASN A O 1
ATOM 687 N N . PRO A 1 81 ? -1.388 -10.152 -17.205 1.00 96.38 81 PRO A N 1
ATOM 688 C CA . PRO A 1 81 ? -0.911 -9.962 -15.835 1.00 96.38 81 PRO A CA 1
ATOM 689 C C . PRO A 1 81 ? -1.348 -8.637 -15.203 1.00 96.38 81 PRO A C 1
ATOM 691 O O . PRO A 1 81 ? -1.634 -8.595 -14.009 1.00 96.38 81 PRO A O 1
ATOM 694 N N . LEU A 1 82 ? -1.444 -7.560 -15.992 1.00 97.25 82 LEU A N 1
ATOM 695 C CA . LEU A 1 82 ? -1.864 -6.244 -15.502 1.00 97.25 82 LEU A CA 1
ATOM 696 C C . LEU A 1 82 ? -3.349 -6.235 -15.131 1.00 97.25 82 LEU A C 1
ATOM 698 O O . LEU A 1 82 ? -3.725 -5.666 -14.106 1.00 97.25 82 LEU A O 1
ATOM 702 N N . LEU A 1 83 ? -4.188 -6.911 -15.922 1.00 97.56 83 LEU A N 1
ATOM 703 C CA . LEU A 1 83 ? -5.608 -7.066 -15.597 1.00 97.56 83 LEU A CA 1
ATOM 704 C 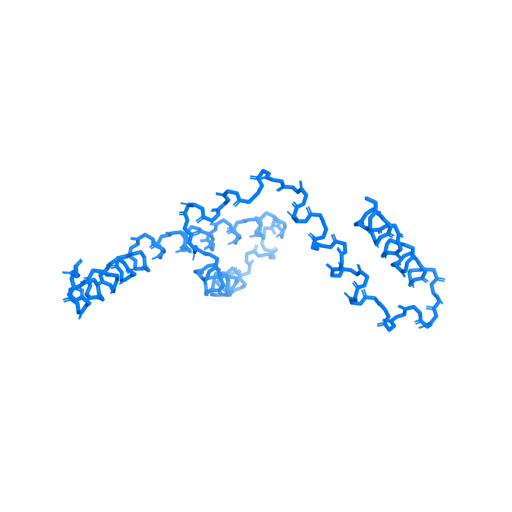C . LEU A 1 83 ? -5.796 -7.918 -14.341 1.00 97.56 83 LEU A C 1
ATOM 706 O O . LEU A 1 83 ? -6.623 -7.588 -13.495 1.00 97.56 83 LEU A O 1
ATOM 710 N N . MET A 1 84 ? -5.006 -8.982 -14.184 1.00 98.06 84 MET A N 1
ATOM 711 C CA . MET A 1 84 ? -5.054 -9.814 -12.981 1.00 98.06 84 MET A CA 1
ATOM 712 C C . MET A 1 84 ? -4.546 -9.070 -11.746 1.00 98.06 84 MET A C 1
ATOM 714 O O . MET A 1 84 ? -5.143 -9.199 -10.682 1.00 98.06 84 MET A O 1
ATOM 718 N N . ALA A 1 85 ? -3.515 -8.231 -11.875 1.00 97.06 85 ALA A N 1
ATOM 719 C CA . ALA A 1 85 ? -3.060 -7.365 -10.790 1.00 97.06 85 ALA A CA 1
ATOM 720 C C . ALA A 1 85 ? -4.154 -6.374 -10.358 1.00 97.06 85 ALA A C 1
ATOM 722 O O . ALA A 1 85 ? -4.422 -6.233 -9.164 1.00 97.06 85 ALA A O 1
ATOM 723 N N . ALA A 1 86 ? -4.843 -5.744 -11.316 1.00 97.94 86 ALA A N 1
ATOM 724 C CA . ALA A 1 86 ? -5.986 -4.882 -11.020 1.00 97.94 86 ALA A CA 1
ATOM 725 C C . ALA A 1 86 ? -7.121 -5.660 -10.328 1.00 97.94 86 ALA A C 1
ATOM 727 O O . ALA A 1 86 ? -7.674 -5.191 -9.334 1.00 97.94 86 ALA A O 1
ATOM 728 N N . ALA A 1 87 ? -7.426 -6.874 -10.795 1.00 97.88 87 ALA A N 1
ATOM 729 C CA . ALA A 1 87 ? -8.431 -7.737 -10.182 1.00 97.88 87 ALA A CA 1
ATOM 730 C C . ALA A 1 87 ? -8.064 -8.129 -8.740 1.00 97.88 87 ALA A C 1
ATOM 732 O O . ALA A 1 87 ? -8.911 -8.033 -7.856 1.00 97.88 87 ALA A O 1
ATOM 733 N N . VAL A 1 88 ? -6.806 -8.494 -8.470 1.00 97.75 88 VAL A N 1
ATOM 734 C CA . VAL A 1 88 ? -6.311 -8.769 -7.111 1.00 97.75 88 VAL A CA 1
ATOM 735 C C . VAL A 1 88 ? -6.520 -7.572 -6.195 1.00 97.75 88 VAL A C 1
ATOM 737 O O . VAL A 1 88 ? -7.028 -7.740 -5.089 1.00 97.75 88 VAL A O 1
ATOM 740 N N . ILE A 1 89 ? -6.155 -6.369 -6.650 1.00 97.06 89 ILE A N 1
ATOM 741 C CA . ILE A 1 89 ? -6.324 -5.142 -5.865 1.00 97.06 89 ILE A CA 1
ATOM 742 C C . ILE A 1 89 ? -7.802 -4.941 -5.517 1.00 97.06 89 ILE A C 1
ATOM 744 O O . ILE A 1 89 ? -8.128 -4.701 -4.356 1.00 97.06 89 ILE A O 1
ATOM 748 N N . LEU A 1 90 ? -8.701 -5.088 -6.493 1.00 97.50 90 LEU A N 1
ATOM 749 C CA . LEU A 1 90 ? -10.140 -4.925 -6.280 1.00 97.50 90 LEU A CA 1
ATOM 750 C C . LEU A 1 90 ? -10.712 -5.975 -5.322 1.00 97.50 90 LEU A C 1
ATOM 752 O O . LEU A 1 90 ? -11.474 -5.628 -4.423 1.00 97.50 90 LEU A O 1
ATOM 756 N N . VAL A 1 91 ? -10.325 -7.242 -5.475 1.00 97.81 91 VAL A N 1
ATOM 757 C CA . VAL A 1 91 ? -10.789 -8.336 -4.612 1.00 97.81 91 VAL A CA 1
ATOM 758 C C . VAL A 1 91 ? -10.264 -8.165 -3.184 1.00 97.81 91 VAL A C 1
ATOM 760 O O . VAL A 1 91 ? -11.030 -8.285 -2.229 1.00 97.81 91 VAL A O 1
ATOM 763 N N . ALA A 1 92 ? -8.984 -7.828 -3.014 1.00 97.62 92 ALA A N 1
ATOM 764 C CA . ALA A 1 92 ? -8.402 -7.572 -1.699 1.00 97.62 92 ALA A CA 1
ATOM 765 C C . ALA A 1 92 ? -9.048 -6.356 -1.015 1.00 97.62 92 ALA A C 1
ATOM 767 O O . ALA A 1 92 ? -9.378 -6.426 0.169 1.00 97.62 92 ALA A O 1
ATOM 768 N N . LEU A 1 93 ? -9.292 -5.270 -1.759 1.00 95.62 93 LEU A N 1
ATOM 769 C CA . LEU A 1 93 ? -10.021 -4.100 -1.261 1.00 95.62 93 LEU A CA 1
ATOM 770 C C . LEU A 1 93 ? -11.453 -4.450 -0.859 1.00 95.62 93 LEU A C 1
ATOM 772 O O . LEU A 1 93 ? -11.909 -4.007 0.190 1.00 95.62 93 LEU A O 1
ATOM 776 N N . PHE A 1 94 ? -12.152 -5.263 -1.652 1.00 96.12 94 PHE A N 1
ATOM 777 C CA . PHE A 1 94 ? -13.501 -5.712 -1.325 1.00 96.12 94 PHE A CA 1
ATOM 778 C C . PHE A 1 94 ? -13.538 -6.434 0.029 1.00 96.12 94 PHE A C 1
ATOM 780 O O . PHE A 1 94 ? -14.329 -6.062 0.896 1.00 96.12 94 PHE A O 1
ATOM 787 N N . PHE A 1 95 ? -12.640 -7.398 0.258 1.00 96.31 95 PHE A N 1
ATOM 788 C CA . PHE A 1 95 ? -12.556 -8.099 1.544 1.00 96.31 95 PHE A CA 1
ATOM 789 C C . PHE A 1 95 ? -12.124 -7.188 2.696 1.00 96.31 95 PHE A C 1
ATOM 791 O O . PHE A 1 95 ? -12.678 -7.289 3.790 1.00 96.31 95 PHE A O 1
ATOM 798 N N . ALA A 1 96 ? -11.192 -6.266 2.457 1.00 94.81 96 ALA A N 1
ATOM 799 C CA . ALA A 1 96 ? -10.766 -5.286 3.451 1.00 94.81 96 ALA A CA 1
ATOM 800 C C . ALA A 1 96 ? -11.922 -4.394 3.921 1.00 94.81 96 ALA A C 1
ATOM 802 O O . ALA A 1 96 ? -12.146 -4.225 5.119 1.00 94.81 96 ALA A O 1
ATOM 803 N N . VAL A 1 97 ? -12.696 -3.861 2.975 1.00 93.25 97 VAL A N 1
ATOM 804 C CA . VAL A 1 97 ? -13.863 -3.022 3.260 1.00 93.25 97 VAL A CA 1
ATOM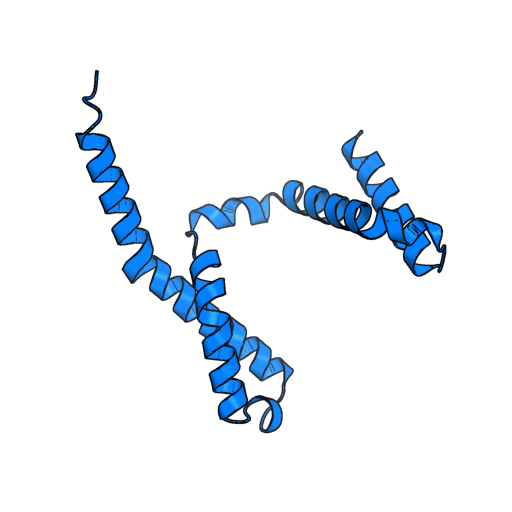 805 C C . VAL A 1 97 ? -14.954 -3.835 3.961 1.00 93.25 97 VAL A C 1
ATOM 807 O O . VAL A 1 97 ? -15.553 -3.365 4.928 1.00 93.25 97 VAL A O 1
ATOM 810 N N . LEU A 1 98 ? -15.186 -5.075 3.526 1.00 93.88 98 LEU A N 1
ATOM 811 C CA . LEU A 1 98 ? -16.151 -5.970 4.159 1.00 93.88 98 LEU A CA 1
ATOM 812 C C . LEU A 1 98 ? -15.769 -6.275 5.619 1.00 93.88 98 LEU A C 1
ATOM 814 O O . LEU A 1 98 ? -16.612 -6.174 6.510 1.00 93.88 98 LEU A O 1
ATOM 818 N N . SER A 1 99 ? -14.493 -6.578 5.872 1.00 93.50 99 SER A N 1
ATOM 819 C CA . SER A 1 99 ? -13.935 -6.792 7.215 1.00 93.50 99 SER A CA 1
ATOM 820 C C . SER A 1 99 ? -14.122 -5.576 8.112 1.00 93.50 99 SER A C 1
ATOM 822 O O . SER A 1 99 ? -14.587 -5.711 9.247 1.00 93.50 99 SER A O 1
ATOM 824 N N . TRP A 1 100 ? -13.852 -4.380 7.580 1.00 91.69 100 TRP A N 1
ATOM 825 C CA . TRP A 1 100 ? -14.025 -3.135 8.317 1.00 91.69 100 TRP A CA 1
ATOM 826 C C . TRP A 1 100 ? -15.458 -2.972 8.837 1.00 91.69 100 TRP A C 1
ATOM 828 O O . TRP A 1 100 ? -15.666 -2.710 10.021 1.00 91.69 100 TRP A O 1
ATOM 838 N N . TYR A 1 101 ? -16.464 -3.163 7.979 1.00 90.06 101 TYR A N 1
ATOM 839 C CA . TYR A 1 101 ? -17.861 -2.963 8.373 1.00 90.06 101 TYR A CA 1
ATOM 840 C C . TYR A 1 101 ? -18.434 -4.102 9.225 1.00 90.06 101 TYR A C 1
ATOM 842 O O . TYR A 1 101 ? -19.242 -3.838 10.119 1.00 90.06 101 TYR A O 1
ATOM 850 N N . ILE A 1 102 ? -18.041 -5.354 8.970 1.00 91.75 102 ILE A N 1
ATOM 851 C CA . ILE A 1 102 ? -18.600 -6.523 9.668 1.00 91.75 102 ILE A CA 1
ATOM 852 C C . ILE A 1 102 ? -17.915 -6.768 11.012 1.00 91.75 102 ILE A C 1
ATOM 854 O O . ILE A 1 102 ? -18.588 -7.147 11.972 1.00 91.75 102 ILE A O 1
ATOM 858 N N . VAL A 1 103 ? -16.601 -6.565 11.089 1.00 90.38 103 VAL A N 1
ATOM 859 C CA . VAL A 1 103 ? -15.786 -6.922 12.252 1.00 90.38 103 VAL A CA 1
ATOM 860 C C . VAL A 1 103 ? -15.303 -5.650 12.939 1.00 90.38 103 VAL A C 1
ATOM 862 O O . VAL A 1 103 ? -15.831 -5.275 13.986 1.00 90.38 103 VAL A O 1
ATOM 865 N N . GLU A 1 104 ? -14.341 -4.952 12.341 1.00 87.88 104 GLU A N 1
ATOM 866 C CA . GLU A 1 104 ? -13.517 -3.954 13.038 1.00 87.88 104 GLU A CA 1
ATOM 867 C C . GLU A 1 104 ? -14.346 -2.798 13.601 1.00 87.88 104 GLU A C 1
ATOM 869 O O . GLU A 1 104 ? -14.261 -2.498 14.794 1.00 87.88 104 GLU A O 1
ATOM 874 N N . LYS A 1 105 ? -15.230 -2.208 12.790 1.00 87.38 105 LYS A N 1
ATOM 875 C CA . LYS A 1 105 ? -16.085 -1.096 13.215 1.00 87.38 105 LYS A CA 1
ATOM 876 C C . LYS A 1 105 ? -16.958 -1.471 14.417 1.00 87.38 105 LYS A C 1
ATOM 878 O O . LYS A 1 105 ? -17.036 -0.710 15.377 1.00 87.38 105 LYS A O 1
ATOM 883 N N . ARG A 1 106 ? -17.560 -2.667 14.421 1.00 88.50 106 ARG A N 1
ATOM 884 C CA . ARG A 1 106 ? -18.444 -3.120 15.513 1.00 88.50 106 ARG A CA 1
ATOM 885 C C . ARG A 1 106 ? -17.688 -3.322 16.826 1.00 88.50 106 ARG A C 1
ATOM 887 O O . ARG A 1 106 ? -18.223 -3.014 17.891 1.00 88.50 106 ARG A O 1
ATOM 894 N N . PHE A 1 107 ? -16.467 -3.853 16.763 1.00 88.44 107 PHE A N 1
ATOM 895 C CA . PHE A 1 107 ? -15.632 -4.039 17.951 1.00 88.44 107 PHE A CA 1
ATOM 896 C C . PHE A 1 107 ? -15.106 -2.707 18.491 1.00 88.44 107 PHE A C 1
ATOM 898 O O . PHE A 1 107 ? -15.151 -2.491 19.703 1.00 88.44 107 PHE A O 1
ATOM 905 N N . LEU A 1 108 ? -14.677 -1.795 17.613 1.00 87.50 108 LEU A N 1
ATOM 906 C CA . LEU A 1 108 ? -14.222 -0.461 18.006 1.00 87.50 108 LEU A CA 1
ATOM 907 C C . LEU A 1 108 ? -15.337 0.356 18.664 1.00 87.50 108 LEU A C 1
ATOM 909 O O . LEU A 1 108 ? -15.101 0.983 19.698 1.00 87.50 108 LEU A O 1
ATOM 913 N N . ASP A 1 109 ? -16.548 0.323 18.110 1.00 87.75 109 ASP A N 1
ATOM 914 C CA . ASP A 1 109 ? -17.693 1.041 18.675 1.00 87.75 109 ASP A CA 1
ATOM 915 C C . ASP A 1 109 ? -18.052 0.492 20.069 1.00 87.75 109 ASP A C 1
ATOM 917 O O . ASP A 1 109 ? -18.169 1.260 21.027 1.00 87.75 109 ASP A O 1
ATOM 921 N N . ARG A 1 110 ? -18.083 -0.839 20.240 1.00 87.75 110 ARG A N 1
ATOM 922 C CA . ARG A 1 110 ? -18.296 -1.480 21.552 1.00 87.75 110 ARG A CA 1
ATOM 923 C C . ARG A 1 110 ? -17.210 -1.113 22.568 1.00 87.75 110 ARG A C 1
ATOM 925 O O . ARG A 1 110 ? -17.508 -0.868 23.737 1.00 87.75 110 ARG A O 1
ATOM 932 N N . PHE A 1 111 ? -15.946 -1.091 22.147 1.00 87.19 111 PHE A N 1
ATOM 933 C CA . PHE A 1 111 ? -14.832 -0.726 23.022 1.00 87.19 111 PHE A CA 1
ATOM 934 C C . PHE A 1 111 ? -14.936 0.732 23.490 1.00 87.19 111 PHE A C 1
ATOM 936 O O . PHE A 1 111 ? -14.731 1.017 24.672 1.00 87.19 111 PHE A O 1
ATOM 943 N N . LYS A 1 112 ? -15.305 1.655 22.594 1.00 85.88 112 LYS A N 1
ATOM 944 C CA . LYS A 1 112 ? -15.526 3.068 22.939 1.00 85.88 112 LYS A CA 1
ATOM 945 C C . LYS A 1 112 ? -16.667 3.243 23.941 1.00 85.88 112 LYS A C 1
ATOM 947 O O . LYS A 1 112 ? -16.509 3.981 24.911 1.00 85.88 112 LYS A O 1
ATOM 952 N N . GLU A 1 113 ? -17.788 2.551 23.745 1.00 83.88 113 GLU A N 1
ATOM 953 C CA . GLU A 1 113 ? -18.924 2.598 24.676 1.00 83.88 113 GLU A CA 1
ATOM 954 C C . GLU A 1 113 ? -18.562 2.086 26.074 1.00 83.88 113 GLU A C 1
ATOM 956 O O . GLU A 1 113 ? -18.912 2.718 27.072 1.00 83.88 113 GLU A O 1
ATOM 961 N N . ASN A 1 114 ? -17.831 0.972 26.159 1.00 79.50 114 ASN A N 1
ATOM 962 C CA . ASN A 1 114 ? -17.399 0.412 27.439 1.00 79.50 114 ASN A CA 1
ATOM 963 C C . ASN A 1 114 ? -16.460 1.362 28.198 1.00 79.50 114 ASN A C 1
ATOM 965 O O . ASN A 1 114 ? -16.647 1.560 29.396 1.00 79.50 114 ASN A O 1
ATOM 969 N N . ASN A 1 115 ? -15.508 2.005 27.512 1.00 78.50 115 ASN A N 1
ATOM 970 C CA . ASN A 1 115 ? -14.625 2.995 28.140 1.00 78.50 115 ASN A CA 1
ATOM 971 C C . ASN A 1 115 ? -15.390 4.232 28.628 1.00 78.50 115 ASN A C 1
ATOM 973 O O . ASN A 1 115 ? -15.126 4.728 29.720 1.00 78.50 115 ASN A O 1
ATOM 977 N N . LYS A 1 116 ? -16.385 4.707 27.866 1.00 75.38 116 LYS A N 1
ATOM 978 C CA . LYS A 1 116 ? -17.214 5.849 28.280 1.00 75.38 116 LYS A CA 1
ATOM 979 C C . LYS A 1 116 ? -18.012 5.564 29.557 1.00 75.38 116 LYS A C 1
ATOM 981 O O . LYS A 1 116 ? -18.245 6.478 30.332 1.00 75.38 116 LYS A O 1
ATOM 986 N N . LYS A 1 117 ? -18.422 4.313 29.793 1.00 71.44 117 LYS A N 1
ATOM 987 C CA . LYS A 1 117 ? -19.099 3.910 31.040 1.00 71.44 117 LYS A CA 1
ATOM 988 C C . LYS A 1 117 ? -18.152 3.826 32.242 1.00 71.44 117 LYS A C 1
ATOM 990 O O . LYS A 1 117 ? -18.615 3.956 33.368 1.00 71.44 117 LYS A O 1
ATOM 995 N N . GLN A 1 118 ? -16.861 3.581 32.016 1.00 69.50 118 GLN A N 1
ATOM 996 C CA . GLN A 1 118 ? -15.858 3.449 33.080 1.00 69.50 118 GLN A CA 1
ATOM 997 C C . GLN A 1 118 ? -15.330 4.797 33.582 1.00 69.50 118 GLN A C 1
ATOM 999 O O . GLN A 1 118 ? -14.903 4.886 34.729 1.00 69.50 118 GLN A O 1
ATOM 1004 N N . ILE A 1 119 ? -15.375 5.840 32.752 1.00 67.31 119 ILE A N 1
ATOM 1005 C CA . ILE A 1 119 ? -15.036 7.208 33.151 1.00 67.31 119 ILE A CA 1
ATOM 1006 C C . ILE A 1 119 ? -16.350 7.898 33.550 1.00 67.31 119 ILE A C 1
ATOM 1008 O O . ILE A 1 119 ? -17.126 8.246 32.657 1.00 67.31 119 ILE A O 1
ATOM 1012 N N . PRO A 1 120 ? -16.659 8.068 34.851 1.00 63.34 120 PRO A N 1
ATOM 1013 C CA . PRO A 1 120 ? -17.866 8.779 35.252 1.00 63.34 120 PRO A CA 1
ATOM 1014 C C . PRO A 1 120 ? -17.815 10.201 34.687 1.00 63.34 120 PRO A C 1
ATOM 1016 O O . PRO A 1 120 ? -16.792 10.879 34.784 1.00 63.34 120 PRO A O 1
ATOM 1019 N N . ALA A 1 121 ? -18.906 10.626 34.047 1.00 66.81 121 ALA A N 1
ATOM 1020 C CA . ALA A 1 121 ? -19.056 12.001 33.596 1.00 66.81 121 ALA A CA 1
ATOM 1021 C C . ALA A 1 121 ? -19.080 12.900 34.840 1.00 66.81 121 ALA A C 1
ATOM 1023 O O . ALA A 1 121 ? -20.018 12.812 35.633 1.00 66.81 121 ALA A O 1
ATOM 1024 N N . VAL A 1 122 ? -18.005 13.667 35.030 1.00 60.75 122 VAL A N 1
ATOM 1025 C CA . VAL A 1 122 ? -17.896 14.721 36.049 1.00 60.75 122 VAL A CA 1
ATOM 1026 C C . VAL A 1 122 ? -18.765 15.903 35.644 1.00 60.75 122 VAL A C 1
ATOM 1028 O O . VAL A 1 122 ? -18.735 16.249 34.439 1.00 60.75 122 VAL A O 1
#

Sequence (122 aa):
LHKTKLFFLSILLLAAYYFSVPQAGLFYPAAFGTIVIIVAYNFKWFNNFGKYGDFTYGLYIYHFPVIQLFRQYNLFEKYNPLLMAAAVILVALFFAVLSWYIVEKRFLDRFKENNKKQIPAV

Radius of gyration: 21.66 Å; chains: 1; bounding box: 47×50×55 Å

pLDDT: mean 87.39, std 9.89, range [60.75, 98.19]

Foldseek 3Di:
DVLVVLLVVLVVLCVCVVVPPPVSVVCVVVSVVSNVVSVVVVPPVCVCVCVLFDLVVQLVVQLVVLVVVCVVVVVCVVDPVVVVVVVSSVVSSVRSSVCGVPPVVVVVVVVVVVVVVVDPDD